Protein AF-A0A524JFC4-F1 (afdb_monomer_lite)

Secondary structure (DSSP, 8-state):
------EE-S-SS--HHHHHHHHHTT--EEEESS---S-SSS--HHHHHHHHHHHHHTT-EEEEE----GGGTHHHHHT-TTHHHHHHHHHHHHHHHHHH-

Foldseek 3Di:
DPDDADEDEDAQDDDPVSLVVCVVVVHQEYEHEQHPFDDQAAHALVRLLVVQVVSVVSRHGYDYYHDHDCSLQVCLVVVHPCVVVSVVRVVNNVVSNVVSD

pLDDT: mean 96.41, std 6.62, range [46.03, 98.81]

Structure (mmCIF, N/CA/C/O backbone):
data_AF-A0A524JFC4-F1
#
_entry.id   AF-A0A524JFC4-F1
#
loop_
_atom_site.group_PDB
_atom_site.id
_atom_site.type_symbol
_atom_site.label_atom_id
_atom_site.label_alt_id
_atom_site.label_comp_id
_atom_site.label_asym_id
_atom_site.label_entity_id
_atom_site.label_seq_i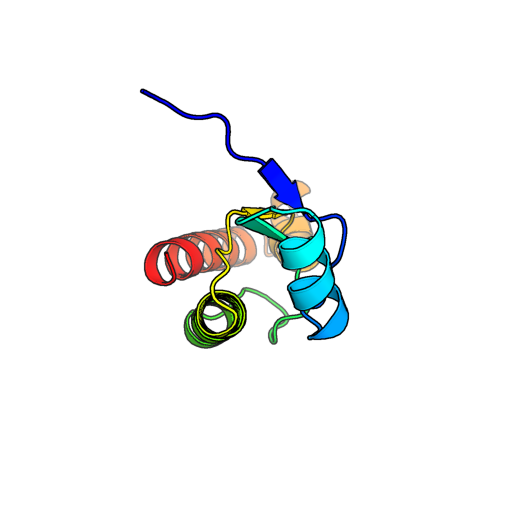d
_atom_site.pdbx_PDB_ins_code
_atom_site.Cartn_x
_atom_site.Cartn_y
_atom_site.Cartn_z
_atom_site.occupancy
_atom_site.B_iso_or_equiv
_atom_site.auth_seq_id
_atom_site.auth_comp_id
_atom_site.auth_asym_id
_atom_site.auth_atom_id
_atom_site.pdbx_PDB_model_num
ATOM 1 N N . MET A 1 1 ? -27.712 -6.456 5.011 1.00 46.03 1 MET A N 1
ATOM 2 C CA . MET A 1 1 ? -27.765 -5.046 4.560 1.00 46.03 1 MET A CA 1
ATOM 3 C C . MET A 1 1 ? -26.368 -4.642 4.116 1.00 46.03 1 MET A C 1
ATOM 5 O O . MET A 1 1 ? -25.469 -4.704 4.945 1.00 46.03 1 MET A O 1
ATOM 9 N N . ASN A 1 2 ? -26.165 -4.260 2.850 1.00 58.72 2 ASN A N 1
ATOM 10 C CA . ASN A 1 2 ? -24.901 -3.639 2.440 1.00 58.72 2 ASN A CA 1
ATOM 11 C C . ASN A 1 2 ? -24.839 -2.239 3.056 1.00 58.72 2 ASN A C 1
ATOM 13 O O . ASN A 1 2 ? -25.584 -1.346 2.660 1.00 58.72 2 ASN A O 1
ATOM 17 N N . LYS A 1 3 ? -24.006 -2.084 4.086 1.00 85.44 3 LYS A N 1
ATOM 18 C CA . LYS A 1 3 ? -23.795 -0.821 4.794 1.00 85.44 3 LYS A CA 1
ATOM 19 C C . LYS A 1 3 ? -22.713 -0.034 4.050 1.00 85.44 3 LYS A C 1
ATOM 21 O O . LYS A 1 3 ? -21.662 -0.596 3.748 1.00 85.44 3 LYS A O 1
ATOM 26 N N . MET A 1 4 ? -22.978 1.238 3.743 1.00 92.12 4 MET A N 1
ATOM 27 C CA . MET A 1 4 ? -21.974 2.150 3.184 1.00 92.12 4 MET A CA 1
ATOM 28 C C . MET A 1 4 ? -20.748 2.188 4.105 1.00 92.12 4 MET A C 1
ATOM 30 O O . MET A 1 4 ? -20.893 2.256 5.327 1.00 92.12 4 MET A O 1
ATOM 34 N N . ARG A 1 5 ? -19.555 2.113 3.512 1.00 93.75 5 ARG A N 1
ATOM 35 C CA . ARG A 1 5 ? -18.277 2.132 4.223 1.00 93.75 5 ARG A CA 1
ATOM 36 C C . ARG A 1 5 ? -17.619 3.491 4.036 1.00 93.75 5 ARG A C 1
ATOM 38 O O . ARG A 1 5 ? -17.386 3.903 2.905 1.00 93.75 5 ARG A O 1
ATOM 45 N N . LEU A 1 6 ? -17.359 4.173 5.14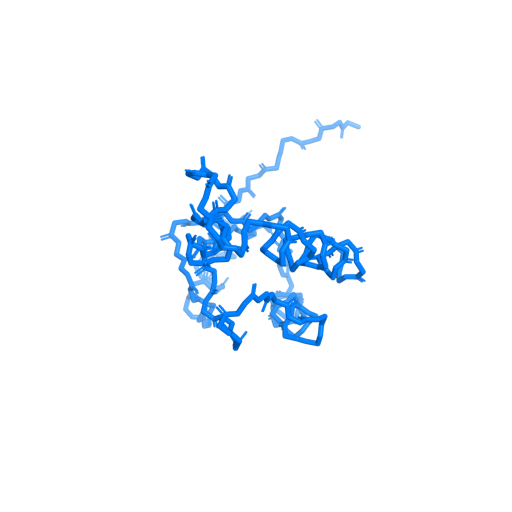4 1.00 95.12 6 LEU A N 1
ATOM 46 C CA . LEU A 1 6 ? -16.604 5.421 5.165 1.00 95.12 6 LEU A CA 1
ATOM 47 C C . LEU A 1 6 ? -15.138 5.094 5.427 1.00 95.12 6 LEU A C 1
ATOM 49 O O . LEU A 1 6 ? -14.857 4.228 6.258 1.00 95.12 6 LEU A O 1
ATOM 53 N N . ALA A 1 7 ? -14.238 5.799 4.747 1.00 96.75 7 ALA A N 1
ATOM 54 C CA . ALA A 1 7 ? -12.801 5.689 4.943 1.00 96.75 7 ALA A CA 1
ATOM 55 C C . ALA A 1 7 ? -12.180 7.071 5.146 1.00 96.75 7 ALA A C 1
ATOM 57 O O . ALA A 1 7 ? -12.590 8.037 4.501 1.00 96.75 7 ALA A O 1
ATOM 58 N N . LEU A 1 8 ? -11.187 7.153 6.028 1.00 97.56 8 LEU A N 1
ATOM 59 C CA . LEU A 1 8 ? -10.332 8.324 6.164 1.00 97.56 8 LEU A CA 1
ATOM 60 C C . LEU A 1 8 ? -9.084 8.108 5.301 1.00 97.56 8 LEU A C 1
ATOM 62 O O . LEU A 1 8 ? -8.467 7.046 5.363 1.00 97.56 8 LEU A O 1
ATOM 66 N N . GLY A 1 9 ? -8.716 9.104 4.500 1.00 95.44 9 GLY A N 1
ATOM 67 C CA . GLY A 1 9 ? -7.588 9.009 3.572 1.00 95.44 9 GLY A CA 1
ATOM 68 C C . GLY A 1 9 ? -6.934 10.357 3.295 1.00 95.44 9 GLY A C 1
ATOM 69 O O . GLY A 1 9 ? -6.997 11.244 4.145 1.00 95.44 9 GLY A O 1
ATOM 70 N N . GLN A 1 10 ? -6.334 10.517 2.109 1.00 92.69 10 GLN A N 1
ATOM 71 C CA . GLN A 1 10 ? -5.538 11.699 1.717 1.00 92.69 10 GLN A CA 1
ATOM 72 C C . GLN A 1 10 ? -4.185 11.824 2.450 1.00 92.69 10 GLN A C 1
ATOM 74 O O . GLN A 1 10 ? -3.727 12.921 2.769 1.00 92.69 10 GLN A O 1
ATOM 79 N N . PHE A 1 11 ? -3.514 10.700 2.726 1.00 94.94 11 PHE A N 1
ATOM 80 C CA . PHE A 1 11 ? -2.154 10.680 3.283 1.00 94.94 11 PHE A CA 1
ATOM 81 C C . PHE A 1 11 ? -1.373 9.420 2.895 1.00 94.94 11 PHE A C 1
ATOM 83 O O . PHE A 1 11 ? -1.950 8.371 2.640 1.00 94.94 11 PHE A O 1
ATOM 90 N N . ASN A 1 12 ? -0.042 9.513 2.899 1.00 96.44 12 ASN A N 1
ATOM 91 C CA . ASN A 1 12 ? 0.882 8.451 2.472 1.00 96.44 12 ASN A CA 1
ATOM 92 C C . ASN A 1 12 ? 1.616 7.737 3.622 1.00 96.44 12 ASN A C 1
ATOM 94 O O . ASN A 1 12 ? 2.443 6.857 3.388 1.00 96.44 12 ASN A O 1
ATOM 98 N N . GLU A 1 13 ? 1.332 8.120 4.865 1.00 96.00 13 GLU A N 1
ATOM 99 C CA . GLU A 1 13 ? 2.004 7.609 6.060 1.00 96.00 13 GLU A CA 1
ATOM 100 C C . GLU A 1 13 ? 0.990 7.320 7.158 1.00 96.00 13 GLU A C 1
ATOM 102 O O . GLU A 1 13 ? 0.116 8.148 7.446 1.00 96.00 13 GLU A O 1
ATOM 107 N N . VAL A 1 14 ? 1.161 6.161 7.790 1.00 96.06 14 VAL A N 1
ATOM 108 C CA . VAL A 1 14 ? 0.386 5.712 8.944 1.00 96.06 14 VAL A CA 1
ATOM 109 C C . VAL A 1 14 ? 1.063 6.219 10.211 1.00 96.06 14 VAL A C 1
ATOM 111 O O . VAL A 1 14 ? 2.164 5.790 10.549 1.00 96.06 14 VAL A O 1
ATOM 114 N N . THR A 1 15 ? 0.392 7.120 10.921 1.00 97.25 15 THR A N 1
ATOM 115 C CA . THR A 1 15 ? 0.827 7.621 12.229 1.00 97.25 15 THR A CA 1
ATOM 116 C C . THR A 1 15 ? -0.251 7.350 13.265 1.00 97.25 15 THR A C 1
ATOM 118 O O . THR A 1 15 ? -1.436 7.275 12.933 1.00 97.25 15 THR A O 1
ATOM 121 N N . ASP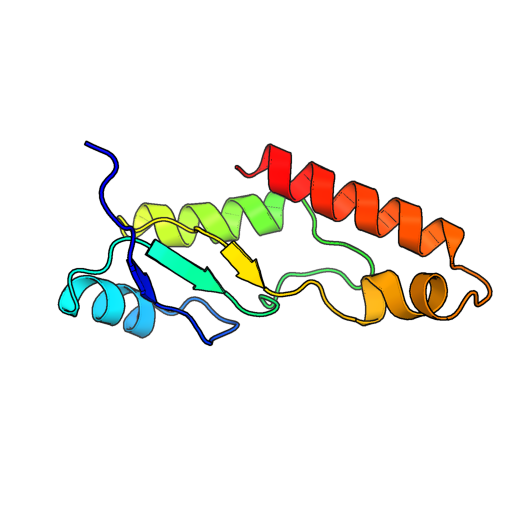 A 1 16 ? 0.148 7.231 14.527 1.00 97.94 16 ASP A N 1
ATOM 122 C CA . ASP A 1 16 ? -0.786 6.913 15.609 1.00 97.94 16 ASP A CA 1
ATOM 123 C C . ASP A 1 16 ? -1.850 8.011 15.758 1.00 97.94 16 ASP A C 1
ATOM 125 O O . ASP A 1 16 ? -3.022 7.707 15.949 1.00 97.94 16 ASP A O 1
ATOM 129 N N . GLU A 1 17 ? -1.473 9.276 15.553 1.00 97.88 17 GLU A N 1
ATOM 130 C CA . GLU A 1 17 ? -2.394 10.419 15.524 1.00 97.88 17 GLU A CA 1
ATOM 131 C C . GLU A 1 17 ? -3.509 10.247 14.480 1.00 97.88 17 GLU A C 1
ATOM 133 O O . GLU A 1 17 ? -4.685 10.392 14.807 1.00 97.88 17 GLU A O 1
ATOM 138 N N . LYS A 1 18 ? -3.170 9.860 13.241 1.00 97.44 18 LYS A N 1
ATOM 139 C CA . LYS A 1 18 ? -4.159 9.647 12.169 1.00 97.44 18 LYS A CA 1
ATOM 140 C C . LYS A 1 18 ? -5.091 8.477 12.474 1.00 97.44 18 LYS A C 1
ATOM 142 O O . LYS A 1 18 ? -6.290 8.563 12.214 1.00 97.44 18 LYS A O 1
ATOM 147 N N . LEU A 1 19 ? -4.554 7.392 13.036 1.00 97.94 19 LEU A N 1
ATOM 148 C CA . LEU A 1 19 ? -5.348 6.220 13.414 1.00 97.94 19 LEU A CA 1
ATOM 149 C C . LEU A 1 19 ? -6.303 6.550 14.572 1.00 97.94 19 LEU A C 1
ATOM 151 O O . LEU A 1 19 ? -7.473 6.172 14.532 1.00 97.94 19 LEU A O 1
ATOM 155 N N . GLN A 1 20 ? -5.848 7.301 15.579 1.00 98.12 20 GLN A N 1
ATOM 156 C CA . GLN A 1 20 ? -6.724 7.771 16.656 1.00 98.12 20 GLN A CA 1
ATOM 157 C C . GLN A 1 20 ? -7.789 8.740 16.139 1.00 98.12 20 GLN A C 1
ATOM 159 O O . GLN A 1 20 ? -8.954 8.622 16.514 1.00 98.12 20 GLN A O 1
ATOM 164 N N . PHE A 1 21 ? -7.429 9.645 15.228 1.00 97.81 21 PHE A N 1
ATOM 165 C CA . PHE A 1 21 ? -8.380 10.571 14.624 1.00 97.81 21 PHE A CA 1
ATOM 166 C C . PHE A 1 21 ? -9.476 9.844 13.826 1.00 97.81 21 PHE A C 1
ATOM 168 O O . PHE A 1 21 ? -10.657 10.140 13.997 1.00 97.81 21 PHE A O 1
ATOM 175 N N . ALA A 1 22 ? -9.127 8.820 13.035 1.00 97.81 22 ALA A N 1
ATOM 176 C CA . ALA A 1 22 ? -10.115 7.993 12.332 1.00 97.81 22 ALA A CA 1
ATOM 177 C C . ALA A 1 22 ? -11.138 7.361 13.293 1.00 97.81 22 ALA A C 1
ATOM 179 O O . ALA A 1 22 ? -12.345 7.416 13.047 1.00 97.81 22 ALA A O 1
ATOM 180 N N . LYS A 1 23 ? -10.670 6.841 14.436 1.00 97.12 23 LYS A N 1
ATOM 181 C CA . LYS A 1 23 ? -11.547 6.297 15.483 1.00 97.12 23 LYS A CA 1
ATOM 182 C C . LYS A 1 23 ? -12.465 7.347 16.091 1.00 97.12 23 LYS A C 1
ATOM 184 O O . LYS A 1 23 ? -13.643 7.066 16.293 1.00 97.12 23 LYS A O 1
ATOM 189 N N . GLN A 1 24 ? -11.948 8.541 16.375 1.00 97.88 24 GLN A N 1
ATOM 190 C CA . GLN A 1 24 ? -12.739 9.648 16.925 1.00 97.88 24 GLN A CA 1
ATOM 191 C C . GLN A 1 24 ? -13.864 10.075 15.974 1.00 97.88 24 GLN A C 1
ATOM 193 O O . GLN A 1 24 ? -14.946 10.434 16.429 1.00 97.88 24 GLN A O 1
ATOM 198 N N . LEU A 1 25 ? -13.641 9.970 14.661 1.00 97.31 25 LEU A N 1
ATOM 199 C CA . LEU A 1 25 ? -14.662 10.207 13.638 1.00 97.31 25 LEU A CA 1
ATOM 200 C C . LEU A 1 25 ? -15.671 9.052 13.489 1.00 97.31 25 LEU A C 1
ATOM 202 O O . LEU A 1 25 ? -16.620 9.168 12.715 1.00 97.31 25 LEU A O 1
ATOM 206 N N . GLY A 1 26 ? -15.478 7.928 14.187 1.00 96.44 26 GLY A N 1
ATOM 207 C CA . GLY A 1 26 ? -16.293 6.723 14.019 1.00 96.44 26 GLY A CA 1
ATOM 208 C C . GLY A 1 26 ? -16.062 6.011 12.680 1.00 96.44 26 GLY A C 1
ATOM 209 O O . GLY A 1 26 ? -16.921 5.253 12.226 1.00 96.44 26 GLY A O 1
ATOM 210 N N . VAL A 1 27 ? -14.920 6.260 12.034 1.00 96.81 27 VAL A N 1
ATOM 211 C CA . VAL A 1 27 ? -14.553 5.698 10.732 1.00 96.81 27 VAL A CA 1
ATOM 212 C C . VAL A 1 27 ? -13.685 4.459 10.940 1.00 96.81 27 VAL A C 1
ATOM 214 O O . VAL A 1 27 ? -12.672 4.509 11.630 1.00 96.81 27 VAL A O 1
ATOM 217 N N . GLY A 1 28 ? -14.088 3.334 10.344 1.00 96.44 28 GLY A N 1
ATOM 218 C CA . GLY A 1 28 ? -13.398 2.047 10.512 1.00 96.44 28 GLY A CA 1
ATOM 219 C C . GLY A 1 28 ? -12.352 1.731 9.443 1.00 96.44 28 GLY A C 1
ATOM 220 O O . GLY A 1 28 ? -11.573 0.797 9.619 1.00 96.44 28 GLY A O 1
ATOM 221 N N . ASP A 1 29 ? -12.336 2.479 8.339 1.00 97.75 29 ASP A N 1
ATOM 222 C CA . ASP A 1 29 ? -11.496 2.181 7.182 1.00 97.75 29 ASP A CA 1
ATOM 223 C C . ASP A 1 29 ? -10.469 3.290 6.913 1.00 97.75 29 ASP A C 1
ATOM 225 O O . ASP A 1 29 ? -10.750 4.476 7.085 1.00 97.75 29 ASP A O 1
ATOM 229 N N . ILE A 1 30 ? -9.283 2.896 6.456 1.00 98.31 30 ILE A N 1
ATOM 230 C CA . ILE A 1 30 ? -8.169 3.771 6.088 1.00 98.31 30 ILE A CA 1
ATOM 231 C C . ILE A 1 30 ? -7.823 3.569 4.616 1.00 98.31 30 ILE A C 1
ATOM 233 O O . ILE A 1 30 ? -7.653 2.437 4.159 1.00 98.31 30 ILE A O 1
ATOM 237 N N . GLN A 1 31 ? -7.679 4.670 3.889 1.00 97.69 31 GLN A N 1
ATOM 238 C CA . GLN A 1 31 ? -7.110 4.713 2.547 1.00 97.69 31 GLN A CA 1
ATOM 239 C C . GLN A 1 31 ? -5.748 5.413 2.609 1.00 97.69 31 GLN A C 1
ATOM 241 O O . GLN A 1 31 ? -5.598 6.415 3.303 1.00 97.69 31 GLN A O 1
ATOM 246 N N . LEU A 1 32 ? -4.750 4.888 1.896 1.00 98.06 32 LEU A N 1
ATOM 247 C CA . LEU A 1 32 ? -3.419 5.496 1.829 1.00 98.06 32 LEU A CA 1
ATOM 248 C C . LEU A 1 32 ? -3.050 5.875 0.410 1.00 98.06 32 LEU A C 1
ATOM 250 O O . LEU A 1 32 ? -3.184 5.061 -0.506 1.00 98.06 32 LEU A O 1
ATOM 254 N N . ASN A 1 33 ? -2.525 7.085 0.232 1.00 97.25 33 ASN A N 1
ATOM 255 C CA . ASN A 1 33 ? -2.039 7.525 -1.059 1.00 97.25 33 ASN A CA 1
ATOM 256 C C . ASN A 1 33 ? -0.581 7.185 -1.248 1.00 97.25 33 ASN A C 1
ATOM 258 O O . ASN A 1 33 ? 0.229 7.703 -0.497 1.00 97.25 33 ASN A O 1
ATOM 262 N N . THR A 1 34 ? -0.242 6.364 -2.243 1.00 96.88 34 THR A N 1
ATOM 263 C CA . THR A 1 34 ? 1.154 6.038 -2.584 1.00 96.88 34 THR A CA 1
ATOM 264 C C . THR A 1 34 ? 2.012 5.847 -1.330 1.00 96.88 34 THR A C 1
ATOM 266 O O . THR A 1 34 ? 2.918 6.651 -1.080 1.00 96.88 34 THR A O 1
ATOM 269 N N . PRO A 1 35 ? 1.659 4.866 -0.469 1.00 97.00 35 PRO A N 1
ATOM 270 C CA . PRO A 1 35 ? 2.310 4.699 0.819 1.00 97.00 35 PRO A CA 1
ATOM 271 C C . PRO A 1 35 ? 3.821 4.576 0.645 1.00 97.00 35 PRO A C 1
ATOM 273 O O . PRO A 1 35 ? 4.305 3.936 -0.294 1.00 97.00 35 PRO A O 1
ATOM 276 N N . LYS A 1 36 ? 4.565 5.186 1.569 1.00 94.50 36 LYS A N 1
ATOM 277 C CA . LYS A 1 36 ? 6.029 5.118 1.585 1.00 94.50 36 LYS A CA 1
ATOM 278 C C . LYS A 1 36 ? 6.480 3.735 2.057 1.00 94.50 36 LYS A C 1
ATOM 280 O O . LYS A 1 36 ? 6.738 3.529 3.240 1.00 94.50 36 LYS A O 1
ATOM 285 N N . LEU A 1 37 ? 6.535 2.792 1.125 1.00 96.44 37 LEU A N 1
ATOM 286 C CA . LEU A 1 37 ? 7.079 1.453 1.327 1.00 96.44 37 LEU A CA 1
ATOM 287 C C . LEU A 1 37 ? 8.481 1.351 0.707 1.00 96.44 37 LEU A C 1
ATOM 289 O O . LEU A 1 37 ? 8.783 2.109 -0.220 1.00 96.44 37 LEU A O 1
ATOM 293 N N . PRO A 1 38 ? 9.339 0.443 1.200 1.00 95.75 38 PRO A N 1
ATOM 294 C CA . PRO A 1 38 ? 10.622 0.145 0.571 1.00 95.75 38 PRO A CA 1
ATOM 295 C C . PRO A 1 38 ? 10.486 -0.308 -0.893 1.00 95.75 38 PRO A C 1
ATOM 297 O O . PRO A 1 38 ? 9.456 -0.845 -1.303 1.00 95.75 38 PRO A O 1
ATOM 300 N N . GLY A 1 39 ? 11.570 -0.139 -1.656 1.00 90.50 39 GLY A N 1
ATOM 301 C CA . GLY A 1 39 ? 11.710 -0.651 -3.022 1.00 90.50 39 GLY A CA 1
ATOM 302 C C . GLY A 1 39 ? 11.527 0.398 -4.124 1.00 90.50 39 GLY A C 1
ATOM 303 O O . GLY A 1 39 ? 10.684 1.286 -4.044 1.00 90.50 39 GLY A O 1
ATOM 304 N N . ASP A 1 40 ? 12.317 0.262 -5.196 1.00 94.00 40 ASP A N 1
ATOM 305 C CA . ASP A 1 40 ? 12.342 1.219 -6.318 1.00 94.00 40 ASP A CA 1
ATOM 306 C C . ASP A 1 40 ? 11.551 0.758 -7.551 1.00 94.00 40 ASP A C 1
ATOM 308 O O . ASP A 1 40 ? 11.306 1.551 -8.464 1.00 94.00 40 ASP A O 1
ATOM 312 N N . LYS A 1 41 ? 11.178 -0.528 -7.605 1.00 97.62 41 LYS A N 1
ATOM 313 C CA . LYS A 1 41 ? 10.569 -1.156 -8.793 1.00 97.62 41 LYS A CA 1
ATOM 314 C C . LYS A 1 41 ? 9.172 -1.726 -8.559 1.00 97.62 41 LYS A C 1
ATOM 316 O O . LYS A 1 41 ? 8.370 -1.740 -9.485 1.00 97.62 41 LYS A O 1
ATOM 321 N N . GLN A 1 42 ? 8.903 -2.226 -7.358 1.00 98.31 42 GLN A N 1
ATOM 322 C CA . GLN A 1 42 ? 7.646 -2.863 -6.969 1.00 98.31 42 GLN A CA 1
ATOM 323 C C . GLN A 1 42 ? 7.486 -2.807 -5.447 1.00 98.31 42 GLN A C 1
ATOM 325 O O . GLN A 1 42 ? 8.464 -2.569 -4.737 1.00 98.31 42 GLN A O 1
ATOM 330 N N . TRP A 1 43 ? 6.279 -3.077 -4.949 1.00 98.50 43 TRP A N 1
ATOM 331 C CA . TRP A 1 43 ? 6.064 -3.339 -3.524 1.00 98.50 43 TRP A CA 1
ATOM 332 C C . TRP A 1 43 ? 6.225 -4.821 -3.195 1.00 98.50 43 TRP A C 1
ATOM 334 O O . TRP A 1 43 ? 5.670 -5.688 -3.881 1.00 98.50 43 TRP A O 1
ATOM 344 N N . GLU A 1 44 ? 6.928 -5.107 -2.102 1.00 98.56 44 GLU A N 1
ATOM 345 C CA . GLU A 1 44 ? 7.097 -6.464 -1.598 1.00 98.56 44 GLU A CA 1
ATOM 346 C C . GLU A 1 44 ? 5.953 -6.883 -0.673 1.00 98.56 44 GLU A C 1
ATOM 348 O O . GLU A 1 44 ? 5.342 -6.079 0.035 1.00 98.56 44 GLU A O 1
ATOM 353 N N . PHE A 1 45 ? 5.666 -8.186 -0.667 1.00 98.62 45 PHE A N 1
ATOM 354 C CA . PHE A 1 45 ? 4.591 -8.763 0.141 1.00 98.62 45 PHE A CA 1
ATOM 355 C C . PHE A 1 45 ? 4.734 -8.438 1.634 1.00 98.62 45 PHE A C 1
ATOM 357 O O . PHE A 1 45 ? 3.751 -8.066 2.270 1.00 98.62 45 PHE A O 1
ATOM 364 N N . MET A 1 46 ? 5.944 -8.563 2.189 1.00 98.56 46 MET A N 1
ATOM 365 C CA . MET A 1 46 ? 6.164 -8.337 3.620 1.00 98.56 46 MET A CA 1
ATOM 366 C C . MET A 1 46 ? 5.923 -6.880 4.019 1.00 98.56 46 MET A C 1
ATOM 368 O O . MET A 1 46 ? 5.318 -6.643 5.061 1.00 98.56 46 MET A O 1
ATOM 372 N N . ASP A 1 47 ? 6.310 -5.918 3.179 1.00 98.44 47 ASP A N 1
ATOM 373 C CA . ASP A 1 47 ? 6.092 -4.493 3.446 1.00 98.44 47 ASP A CA 1
ATOM 374 C C . ASP A 1 47 ? 4.597 -4.143 3.437 1.00 98.44 47 ASP A C 1
ATOM 376 O O . ASP A 1 47 ? 4.105 -3.437 4.320 1.00 98.44 47 ASP A O 1
ATOM 380 N N . LEU A 1 48 ? 3.846 -4.704 2.482 1.00 98.56 48 LEU A N 1
ATOM 381 C CA . LEU A 1 48 ? 2.389 -4.564 2.407 1.00 98.56 48 LEU A CA 1
ATOM 382 C C . LEU A 1 48 ? 1.685 -5.221 3.599 1.00 98.56 48 LEU A C 1
ATOM 384 O O . LEU A 1 48 ? 0.775 -4.631 4.183 1.00 98.56 48 LEU A O 1
ATOM 388 N N . LEU A 1 49 ? 2.122 -6.422 3.986 1.00 98.62 49 LEU A N 1
ATOM 389 C CA . LEU A 1 49 ? 1.590 -7.132 5.144 1.00 98.62 49 LEU A CA 1
ATOM 390 C C . LEU A 1 49 ? 1.828 -6.333 6.428 1.00 98.62 49 LEU A C 1
ATOM 392 O O . LEU A 1 49 ? 0.901 -6.147 7.206 1.00 98.62 49 LEU A O 1
ATOM 396 N N . MET A 1 50 ? 3.040 -5.815 6.636 1.00 98.50 50 MET A N 1
ATOM 397 C CA . MET A 1 50 ? 3.365 -4.990 7.803 1.00 98.50 50 MET A CA 1
ATOM 398 C C . MET A 1 50 ? 2.541 -3.701 7.844 1.00 98.50 50 MET A C 1
ATOM 400 O O . MET A 1 50 ? 2.050 -3.321 8.909 1.00 98.50 50 MET A O 1
ATOM 404 N N . LEU A 1 51 ? 2.347 -3.046 6.695 1.00 98.31 51 LEU A N 1
ATOM 405 C CA . LEU A 1 51 ? 1.496 -1.862 6.585 1.00 98.31 51 LEU A CA 1
ATOM 406 C C . LEU A 1 51 ? 0.051 -2.164 6.999 1.00 98.31 51 LEU A C 1
ATOM 408 O O . LEU A 1 51 ? -0.524 -1.425 7.803 1.00 98.31 51 LEU A O 1
ATOM 412 N N . ARG A 1 52 ? -0.527 -3.248 6.468 1.00 98.38 52 ARG A N 1
ATOM 413 C CA . ARG A 1 52 ? -1.886 -3.688 6.802 1.00 98.38 52 ARG A CA 1
ATOM 414 C C . ARG A 1 52 ? -1.998 -4.023 8.288 1.00 98.38 52 ARG A C 1
ATOM 416 O O . ARG A 1 52 ? -2.866 -3.469 8.958 1.00 98.38 52 ARG A O 1
ATOM 423 N N . THR A 1 53 ? -1.085 -4.846 8.808 1.00 98.44 53 THR A N 1
ATOM 424 C CA . THR A 1 53 ? -1.062 -5.265 10.216 1.00 98.44 53 THR A CA 1
ATOM 425 C C . THR A 1 53 ? -0.989 -4.067 11.156 1.00 98.44 53 THR A C 1
ATOM 427 O O . THR A 1 53 ? -1.745 -4.017 12.113 1.00 98.44 53 THR A O 1
ATOM 430 N N . ARG A 1 54 ? -0.190 -3.031 10.854 1.00 98.19 54 ARG A N 1
ATOM 431 C CA . ARG A 1 54 ? -0.147 -1.810 11.682 1.00 98.19 54 ARG A CA 1
ATOM 432 C C . ARG A 1 54 ? -1.518 -1.132 11.820 1.00 98.19 54 ARG A C 1
ATOM 434 O O . ARG A 1 54 ? -1.843 -0.598 12.878 1.00 98.19 54 ARG A O 1
ATOM 441 N N . ILE A 1 55 ? -2.305 -1.102 10.745 1.00 98.44 55 ILE A N 1
ATOM 442 C CA . ILE A 1 55 ? -3.650 -0.509 10.747 1.00 98.44 55 ILE A CA 1
ATOM 443 C C . ILE A 1 55 ? -4.636 -1.426 11.490 1.00 98.44 55 ILE A C 1
ATOM 445 O O . ILE A 1 55 ? -5.460 -0.938 12.266 1.00 98.44 55 ILE A O 1
ATOM 449 N N . GLU A 1 56 ? -4.522 -2.741 11.292 1.00 98.44 56 GLU A N 1
ATOM 450 C CA . GLU A 1 56 ? -5.346 -3.761 11.956 1.00 98.44 56 GLU A CA 1
ATOM 451 C C . GLU A 1 56 ? -5.094 -3.848 13.465 1.00 98.44 56 GLU A C 1
ATOM 453 O O . GLU A 1 56 ? -6.050 -3.963 14.230 1.00 98.44 56 GLU A O 1
ATOM 458 N N . ASP A 1 57 ? -3.846 -3.703 13.914 1.00 98.44 57 ASP A N 1
ATOM 459 C CA . ASP A 1 57 ? -3.468 -3.650 15.333 1.00 98.44 57 ASP A CA 1
ATOM 460 C C . ASP A 1 57 ? -4.092 -2.436 16.033 1.00 98.44 57 ASP A C 1
ATOM 462 O O . ASP A 1 57 ? -4.415 -2.468 17.223 1.00 98.44 57 ASP A O 1
ATOM 466 N N . ALA A 1 58 ? -4.342 -1.361 15.282 1.00 98.06 58 ALA A N 1
ATOM 467 C CA . ALA A 1 58 ? -5.124 -0.234 15.756 1.00 98.06 58 ALA A CA 1
ATOM 468 C C . ALA A 1 58 ? -6.639 -0.485 15.681 1.00 98.06 58 ALA A C 1
ATOM 470 O O . ALA A 1 58 ? -7.396 0.422 15.990 1.00 98.06 58 ALA A O 1
ATOM 471 N N . GLY A 1 59 ? -7.133 -1.665 15.316 1.00 98.06 59 GLY A N 1
ATOM 472 C CA . GLY A 1 59 ? -8.567 -1.964 15.213 1.00 98.06 59 GLY A CA 1
ATOM 473 C C . GLY A 1 59 ? -9.277 -1.244 14.061 1.00 98.06 59 GLY A C 1
ATOM 474 O O . GLY A 1 59 ? -10.488 -1.030 14.124 1.00 98.06 59 GLY A O 1
ATOM 475 N N . LEU A 1 60 ? -8.527 -0.830 13.041 1.00 98.38 60 LEU A N 1
ATOM 476 C CA . LEU A 1 60 ? -9.027 -0.248 11.796 1.00 98.38 60 LEU A CA 1
ATOM 477 C C . LEU A 1 60 ? -8.768 -1.225 10.642 1.00 98.38 60 LEU A C 1
ATOM 479 O O . LEU A 1 60 ? -8.171 -2.282 10.827 1.00 98.38 60 LEU A O 1
ATOM 483 N N . ARG A 1 61 ? -9.201 -0.882 9.430 1.00 98.12 61 ARG A N 1
ATOM 484 C CA . ARG A 1 61 ? -8.970 -1.699 8.233 1.00 98.12 61 ARG A CA 1
ATOM 485 C C . ARG A 1 61 ? -8.364 -0.878 7.113 1.00 98.12 61 ARG A C 1
ATOM 487 O O . ARG A 1 61 ? -8.908 0.156 6.737 1.00 98.12 61 ARG A O 1
ATOM 494 N N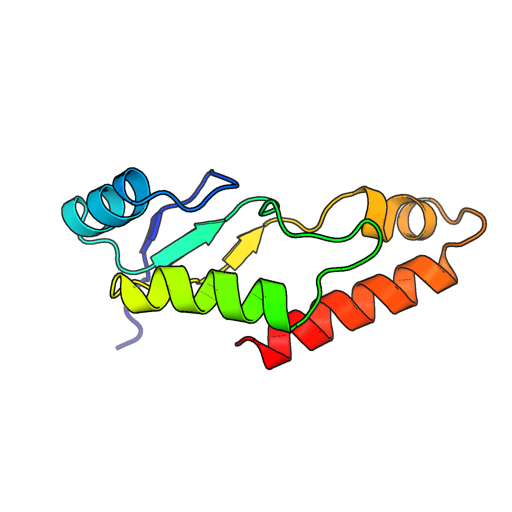 . LEU A 1 62 ? -7.285 -1.373 6.518 1.00 98.00 62 LEU A N 1
ATOM 495 C CA . LEU A 1 62 ? -6.802 -0.845 5.247 1.00 98.00 62 LEU A CA 1
ATOM 496 C C . LEU A 1 62 ? -7.800 -1.232 4.147 1.00 98.00 62 LEU A C 1
ATOM 498 O O . LEU A 1 62 ? -8.037 -2.417 3.933 1.00 98.00 62 LEU A O 1
ATOM 502 N N . ILE A 1 63 ? -8.427 -0.254 3.487 1.00 96.81 63 ILE A N 1
ATOM 503 C CA . ILE A 1 63 ? -9.413 -0.522 2.425 1.00 96.81 63 ILE A CA 1
ATOM 504 C C . ILE A 1 63 ? -8.869 -0.282 1.021 1.00 96.81 63 ILE A C 1
ATOM 506 O O . ILE A 1 63 ? -9.329 -0.914 0.076 1.00 96.81 63 ILE A O 1
ATOM 510 N N . ALA A 1 64 ? -7.918 0.635 0.861 1.00 96.69 64 ALA A N 1
ATOM 511 C CA . ALA A 1 64 ? -7.392 0.971 -0.453 1.00 96.69 64 ALA A CA 1
ATOM 512 C C . ALA A 1 64 ? -5.994 1.585 -0.376 1.00 96.69 64 ALA A C 1
ATOM 514 O O . ALA A 1 64 ? -5.674 2.337 0.549 1.00 96.69 64 ALA A O 1
ATOM 515 N N . LEU A 1 65 ? -5.203 1.301 -1.411 1.00 97.50 65 LEU A N 1
ATOM 516 C CA . LEU A 1 65 ? -3.960 1.990 -1.740 1.00 97.50 65 LEU A CA 1
ATOM 517 C C . LEU A 1 65 ? -4.169 2.763 -3.048 1.00 97.50 65 LEU A C 1
ATOM 519 O O . LEU A 1 65 ? -4.592 2.178 -4.041 1.00 97.50 65 LEU A O 1
ATOM 523 N N . GLU A 1 66 ? -3.890 4.067 -3.046 1.00 94.44 66 GLU A N 1
ATOM 524 C CA . GLU A 1 66 ? -4.1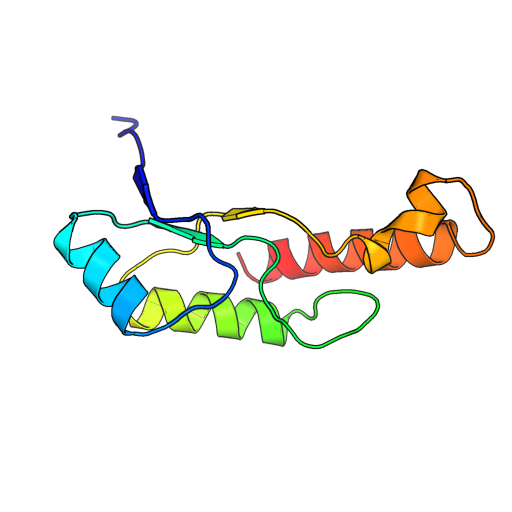71 4.972 -4.173 1.00 94.44 66 GLU A CA 1
ATOM 525 C C . GLU A 1 66 ? -3.089 6.065 -4.304 1.00 94.44 66 GLU A C 1
ATOM 527 O O . GLU A 1 66 ? -3.207 7.163 -3.784 1.00 94.44 66 GLU A O 1
ATOM 532 N N . ASN A 1 67 ? -1.976 5.867 -4.988 1.00 95.69 67 ASN A N 1
ATOM 533 C CA . ASN A 1 67 ? -1.778 4.969 -6.115 1.00 95.69 67 ASN A CA 1
ATOM 534 C C . ASN A 1 67 ? -0.487 4.172 -5.927 1.00 95.69 67 ASN A C 1
ATOM 536 O O . ASN A 1 67 ? 0.153 4.237 -4.883 1.00 95.69 67 ASN A O 1
ATOM 540 N N . VAL A 1 68 ? -0.078 3.419 -6.939 1.00 96.38 68 VAL A N 1
ATOM 541 C CA . VAL A 1 68 ? 1.302 2.927 -7.018 1.00 96.38 68 VAL A CA 1
ATOM 542 C C . VAL A 1 68 ? 2.256 4.063 -7.440 1.00 96.38 68 VAL A C 1
ATOM 544 O O . VAL A 1 68 ? 1.836 4.973 -8.166 1.00 96.38 68 VAL A O 1
ATOM 547 N N . PRO A 1 69 ? 3.537 4.041 -7.027 1.00 97.19 69 PRO A N 1
ATOM 548 C CA . PRO A 1 69 ? 4.535 5.009 -7.477 1.00 97.19 69 PRO A CA 1
ATOM 549 C C . PRO A 1 69 ? 4.676 5.049 -9.008 1.00 97.19 69 PRO A C 1
ATOM 551 O O . PRO A 1 69 ? 4.766 4.014 -9.664 1.00 97.19 69 PRO A O 1
ATOM 554 N N . VAL A 1 70 ? 4.723 6.248 -9.602 1.00 97.25 70 VAL A N 1
ATOM 555 C CA . VAL A 1 70 ? 4.780 6.430 -11.073 1.00 97.25 70 VAL A CA 1
ATOM 556 C C . VAL A 1 70 ? 6.021 5.779 -11.693 1.00 97.25 70 VAL A C 1
ATOM 558 O O . VAL A 1 70 ? 5.959 5.218 -12.787 1.00 97.25 70 VAL A O 1
ATOM 561 N N . ASN A 1 71 ? 7.149 5.791 -10.980 1.00 96.88 71 ASN A N 1
ATOM 562 C CA . ASN A 1 71 ? 8.386 5.137 -11.406 1.00 96.88 71 ASN A CA 1
ATOM 563 C C . ASN A 1 71 ? 8.245 3.617 -11.584 1.00 96.88 71 ASN A C 1
ATOM 565 O O . ASN A 1 71 ? 9.066 3.043 -12.296 1.00 96.88 71 ASN A O 1
ATOM 569 N N . PHE A 1 72 ? 7.214 2.976 -11.023 1.00 98.00 72 PHE A N 1
ATOM 570 C CA . PHE A 1 72 ? 6.968 1.549 -11.245 1.00 98.00 72 PHE A CA 1
ATOM 571 C C . PHE A 1 72 ? 6.458 1.254 -12.664 1.00 98.00 72 PHE A C 1
ATOM 573 O O . PHE A 1 72 ? 6.669 0.150 -13.151 1.00 98.00 72 PHE A O 1
ATOM 580 N N . TYR A 1 73 ? 5.826 2.217 -13.354 1.00 97.69 73 TYR A N 1
ATOM 581 C CA . TYR A 1 73 ? 5.119 1.949 -14.619 1.00 97.69 73 TYR A CA 1
ATOM 582 C C . TYR A 1 73 ? 5.279 3.009 -15.724 1.00 97.69 73 TYR A C 1
ATOM 584 O O . TYR A 1 73 ? 4.697 2.863 -16.798 1.00 97.69 73 TYR A O 1
ATOM 592 N N . ILE A 1 74 ? 6.071 4.068 -15.518 1.00 98.50 74 ILE A N 1
ATOM 593 C CA . ILE A 1 74 ? 6.228 5.156 -16.502 1.00 98.50 74 ILE A CA 1
ATOM 594 C C . ILE A 1 74 ? 6.760 4.708 -17.879 1.00 98.50 74 ILE A C 1
ATOM 596 O O . ILE A 1 74 ? 6.323 5.223 -18.904 1.00 98.50 74 ILE A O 1
ATOM 600 N N . LYS A 1 75 ? 7.673 3.734 -17.941 1.00 98.69 75 LYS A N 1
ATOM 601 C CA . LYS A 1 75 ? 8.186 3.170 -19.200 1.00 98.69 75 LYS A CA 1
ATOM 602 C C . LYS A 1 75 ? 7.122 2.338 -19.902 1.00 98.69 75 LYS A C 1
ATOM 604 O O . LYS A 1 75 ? 7.010 2.439 -21.117 1.00 98.69 75 LYS A O 1
ATOM 609 N N . ALA A 1 76 ? 6.335 1.565 -19.152 1.00 98.44 76 ALA A N 1
ATOM 610 C CA . ALA A 1 76 ? 5.200 0.830 -19.703 1.00 98.44 76 ALA A CA 1
ATOM 611 C C . ALA A 1 76 ? 4.133 1.786 -20.263 1.00 98.44 76 ALA A C 1
ATOM 613 O O . ALA A 1 76 ? 3.678 1.607 -21.388 1.00 98.44 76 ALA A O 1
ATOM 614 N N . MET A 1 77 ? 3.807 2.856 -19.528 1.00 98.38 77 MET A N 1
ATOM 615 C CA . MET A 1 77 ? 2.865 3.894 -19.966 1.00 98.38 77 MET A CA 1
ATOM 616 C C . MET A 1 77 ? 3.298 4.569 -21.274 1.00 98.38 77 MET A C 1
ATOM 618 O O . MET A 1 77 ? 2.463 4.843 -22.132 1.00 98.38 77 MET A O 1
ATOM 622 N N . LEU A 1 78 ? 4.594 4.861 -21.415 1.00 98.56 78 LEU A N 1
ATOM 623 C CA . LEU A 1 78 ? 5.147 5.619 -22.540 1.00 98.56 78 LEU A CA 1
ATOM 624 C C . LEU A 1 78 ? 5.747 4.739 -23.650 1.00 98.56 78 LEU A C 1
ATOM 626 O O . LEU A 1 78 ? 6.321 5.273 -24.595 1.00 98.56 78 LEU A O 1
ATOM 630 N N . ASN A 1 79 ? 5.637 3.411 -23.540 1.00 98.19 79 ASN A N 1
ATOM 631 C CA . ASN A 1 79 ? 6.247 2.442 -24.456 1.00 98.19 79 ASN A CA 1
ATOM 632 C C . ASN A 1 79 ? 7.769 2.650 -24.660 1.00 98.19 79 ASN A C 1
ATOM 634 O O . ASN A 1 79 ? 8.280 2.659 -25.780 1.00 98.19 79 ASN A O 1
ATOM 638 N N . LEU A 1 80 ? 8.502 2.862 -23.563 1.00 98.62 80 LEU A N 1
ATOM 639 C CA . LEU A 1 80 ? 9.956 3.061 -23.559 1.00 98.62 80 LEU A CA 1
ATOM 640 C C . LEU A 1 80 ? 10.714 1.737 -23.335 1.00 98.62 80 LEU A C 1
ATOM 642 O O . LEU A 1 80 ? 10.150 0.788 -22.783 1.00 98.62 80 LEU A O 1
ATOM 646 N N . PRO A 1 81 ? 12.022 1.662 -23.661 1.00 98.75 81 PRO A N 1
ATOM 647 C CA . PRO A 1 81 ? 12.853 0.516 -23.295 1.00 98.75 81 PRO A CA 1
ATOM 648 C C . PRO A 1 81 ? 12.768 0.188 -21.794 1.00 98.75 81 PRO A C 1
ATOM 650 O O . PRO A 1 81 ? 13.015 1.043 -20.939 1.00 98.75 81 PRO A O 1
ATOM 653 N N . GLY A 1 82 ? 12.418 -1.063 -21.479 1.00 98.38 82 GLY A N 1
ATOM 654 C CA . GLY A 1 82 ? 12.112 -1.529 -20.118 1.00 98.38 82 GLY A CA 1
ATOM 655 C C . GLY A 1 82 ? 10.620 -1.522 -19.755 1.00 98.38 82 GLY A C 1
ATOM 656 O O . GLY A 1 82 ? 10.293 -1.733 -18.591 1.00 98.38 82 GLY A O 1
ATOM 657 N N . ALA A 1 83 ? 9.721 -1.284 -20.719 1.00 98.69 83 ALA A N 1
ATOM 658 C CA . ALA A 1 83 ? 8.272 -1.406 -20.541 1.00 98.69 83 ALA A CA 1
ATOM 659 C C . ALA A 1 83 ? 7.856 -2.794 -20.023 1.00 98.69 83 ALA A C 1
ATOM 661 O O . ALA A 1 83 ? 7.167 -2.875 -19.012 1.00 98.69 83 ALA A O 1
ATOM 662 N N . GLU A 1 84 ? 8.331 -3.872 -20.655 1.00 98.75 84 GLU A N 1
ATOM 663 C CA . GLU A 1 84 ? 8.007 -5.252 -20.254 1.00 98.75 84 GLU A CA 1
ATOM 664 C C . GLU A 1 84 ? 8.482 -5.582 -18.828 1.00 98.75 84 GLU A C 1
ATOM 666 O O . GLU A 1 84 ? 7.733 -6.162 -18.047 1.00 98.75 84 GLU A O 1
ATOM 671 N N . GLU A 1 85 ? 9.683 -5.132 -18.441 1.00 98.56 85 GLU A N 1
ATOM 672 C CA . GLU A 1 85 ? 10.194 -5.288 -17.066 1.00 98.56 85 GLU A CA 1
ATOM 673 C C . GLU A 1 85 ? 9.272 -4.582 -16.054 1.00 98.56 85 GLU A C 1
ATOM 675 O O . GLU A 1 85 ? 8.931 -5.134 -15.009 1.00 98.56 85 GLU A O 1
ATOM 680 N N . GLN A 1 86 ? 8.811 -3.367 -16.370 1.00 98.69 86 GLN A N 1
ATOM 681 C CA . GLN A 1 86 ? 7.862 -2.651 -15.516 1.00 98.69 86 GLN A CA 1
ATOM 682 C C . GLN A 1 86 ? 6.484 -3.314 -15.462 1.00 98.69 86 GLN A C 1
ATOM 684 O O . GLN A 1 86 ? 5.865 -3.327 -14.399 1.00 98.69 86 GLN A O 1
ATOM 689 N N . LEU A 1 87 ? 6.002 -3.892 -16.565 1.00 98.75 87 LEU A N 1
ATOM 690 C CA . LEU A 1 87 ? 4.755 -4.659 -16.572 1.00 98.75 87 LEU A CA 1
ATOM 691 C C . LEU A 1 87 ? 4.849 -5.880 -15.647 1.00 98.75 87 LEU A C 1
ATOM 693 O O . LEU A 1 87 ? 3.916 -6.135 -14.881 1.00 98.75 87 LEU A O 1
ATOM 697 N N . GLU A 1 88 ? 5.979 -6.591 -15.649 1.00 98.75 88 GLU A N 1
ATOM 698 C CA . GLU A 1 88 ? 6.219 -7.712 -14.736 1.00 98.75 88 GLU A CA 1
ATOM 699 C C . GLU A 1 88 ? 6.236 -7.262 -13.265 1.00 98.75 88 GLU A C 1
ATOM 701 O O . GLU A 1 88 ? 5.534 -7.839 -12.428 1.00 98.75 88 GLU A O 1
ATOM 706 N N . HIS A 1 89 ? 6.962 -6.188 -12.948 1.00 98.69 89 HIS A N 1
ATOM 707 C CA . HIS A 1 89 ? 7.012 -5.615 -11.600 1.00 98.69 89 HIS A CA 1
ATOM 708 C C . HIS A 1 89 ? 5.652 -5.092 -11.110 1.00 98.69 89 HIS A C 1
ATOM 710 O O . HIS A 1 89 ? 5.279 -5.285 -9.947 1.00 98.69 89 HIS A O 1
ATOM 716 N N . MET A 1 90 ? 4.859 -4.489 -11.994 1.00 98.44 90 MET A N 1
ATOM 717 C CA . MET A 1 90 ? 3.492 -4.069 -11.688 1.00 98.44 90 MET A CA 1
ATOM 718 C C . MET A 1 90 ? 2.568 -5.259 -11.435 1.00 98.44 90 MET A C 1
ATOM 720 O O . MET A 1 90 ? 1.806 -5.249 -10.465 1.00 98.44 90 MET A O 1
ATOM 724 N N . ALA A 1 91 ? 2.662 -6.317 -12.244 1.00 98.69 91 ALA A N 1
ATOM 725 C CA . ALA A 1 91 ? 1.923 -7.552 -12.000 1.00 98.69 91 ALA A CA 1
ATOM 726 C C . ALA A 1 91 ? 2.308 -8.175 -10.648 1.00 98.69 91 ALA A C 1
ATOM 728 O O . ALA A 1 91 ? 1.437 -8.647 -9.916 1.00 98.69 91 ALA A O 1
ATOM 729 N N . ASN A 1 92 ? 3.590 -8.135 -10.276 1.00 98.75 92 ASN A N 1
ATOM 730 C CA . ASN A 1 92 ? 4.053 -8.591 -8.966 1.00 98.75 92 ASN A CA 1
ATOM 731 C C . ASN A 1 92 ? 3.528 -7.717 -7.823 1.00 98.75 92 ASN A C 1
ATOM 733 O O . ASN A 1 92 ? 3.067 -8.269 -6.828 1.00 98.75 92 ASN A O 1
ATOM 737 N N . THR A 1 93 ? 3.495 -6.391 -7.986 1.00 98.56 93 THR A N 1
ATOM 738 C CA . THR A 1 93 ? 2.871 -5.469 -7.020 1.00 98.56 93 THR A CA 1
ATOM 739 C C . THR A 1 93 ? 1.407 -5.843 -6.780 1.00 98.56 93 THR A C 1
ATOM 741 O O . THR A 1 93 ? 1.005 -6.032 -5.635 1.00 98.56 93 THR A O 1
ATOM 744 N N . ILE A 1 94 ? 0.624 -6.059 -7.845 1.00 98.44 94 ILE A N 1
ATOM 745 C CA . ILE A 1 94 ? -0.789 -6.468 -7.744 1.00 98.44 94 ILE A CA 1
ATOM 746 C C . ILE A 1 94 ? -0.928 -7.834 -7.054 1.00 98.44 94 ILE A C 1
ATOM 748 O O . ILE A 1 94 ? -1.772 -8.001 -6.173 1.00 98.44 94 ILE A O 1
ATOM 752 N N . ARG A 1 95 ? -0.092 -8.820 -7.410 1.00 98.81 95 ARG A N 1
ATOM 753 C CA . ARG A 1 95 ? -0.090 -10.144 -6.757 1.00 98.81 95 ARG A CA 1
ATOM 754 C C . ARG A 1 95 ? 0.258 -10.045 -5.274 1.00 98.81 95 ARG A C 1
ATOM 756 O O . ARG A 1 95 ? -0.358 -10.733 -4.467 1.00 98.81 95 ARG A O 1
ATOM 763 N N . ASN A 1 96 ? 1.235 -9.219 -4.914 1.00 98.75 96 ASN A N 1
ATOM 764 C CA . ASN A 1 96 ? 1.656 -9.023 -3.531 1.00 98.75 96 ASN A CA 1
ATOM 765 C C . ASN A 1 96 ? 0.579 -8.302 -2.716 1.00 98.75 96 ASN A C 1
ATOM 767 O O . ASN A 1 96 ? 0.321 -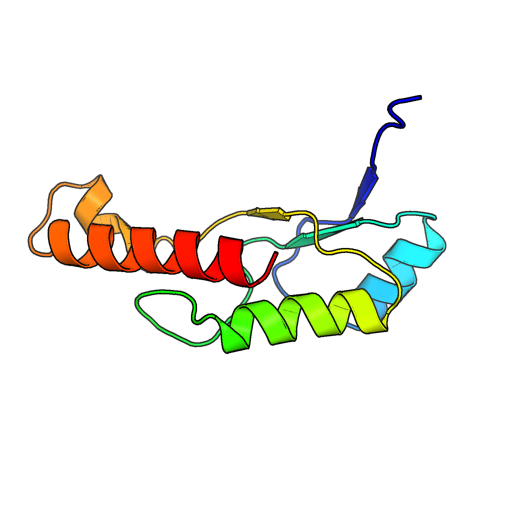8.723 -1.591 1.00 98.75 96 ASN A O 1
ATOM 771 N N . MET A 1 97 ? -0.107 -7.311 -3.299 1.00 98.19 97 MET A N 1
ATOM 772 C CA . MET A 1 97 ? -1.305 -6.706 -2.705 1.00 98.19 97 MET A CA 1
ATOM 773 C C . MET A 1 97 ? -2.366 -7.777 -2.446 1.00 98.19 97 MET A C 1
ATOM 775 O O . MET A 1 97 ? -2.755 -7.969 -1.305 1.00 98.19 97 MET A O 1
ATOM 779 N N . GLY A 1 98 ? -2.726 -8.577 -3.456 1.00 98.25 98 GLY A N 1
ATOM 780 C CA . GLY A 1 98 ? -3.722 -9.643 -3.292 1.00 98.25 98 GLY A CA 1
ATOM 781 C C . GLY A 1 98 ? -3.344 -10.722 -2.266 1.00 98.25 98 GLY A C 1
ATOM 782 O O . GLY A 1 98 ? -4.222 -11.276 -1.612 1.00 98.25 98 GLY A O 1
ATOM 783 N N . LYS A 1 99 ? -2.049 -11.023 -2.088 1.00 98.50 99 LYS A N 1
ATOM 784 C CA . LYS A 1 99 ? -1.568 -11.911 -1.011 1.00 98.50 99 LYS A CA 1
ATOM 785 C C . LYS A 1 99 ? -1.671 -11.257 0.367 1.00 98.50 99 LYS A C 1
ATOM 787 O O . LYS A 1 99 ? -1.892 -11.960 1.350 1.00 98.50 99 LYS A O 1
ATOM 792 N N . ALA A 1 100 ? -1.455 -9.945 0.447 1.00 98.06 100 ALA A N 1
ATOM 793 C CA . ALA A 1 100 ? -1.561 -9.181 1.681 1.00 98.06 100 ALA A CA 1
ATOM 794 C C . ALA A 1 100 ? -3.021 -8.907 2.080 1.00 98.06 100 ALA A C 1
ATOM 796 O O . ALA A 1 100 ? -3.252 -8.646 3.252 1.00 98.06 100 ALA A O 1
ATOM 797 N N . GLY A 1 101 ? -3.999 -9.039 1.181 1.00 92.94 101 GLY A N 1
ATOM 798 C CA . GLY A 1 101 ? -5.439 -8.905 1.467 1.00 92.94 101 GLY A CA 1
ATOM 799 C C . GLY A 1 101 ? -6.051 -7.650 0.866 1.00 92.94 101 GLY A C 1
ATOM 800 O O . GLY A 1 101 ? -7.137 -7.271 1.352 1.00 92.94 101 GLY A O 1
#

Radius of gyration: 15.23 Å; chains: 1; bounding box: 41×24×41 Å

Sequence (101 aa):
MNKMRLALGQFNEVTDEKLQFAKQLGVGDIQLNTPKLPGDKQWEFMDLLMLRTRIEDAGLRLIALENVPVNFYIKAMLNLPGAEEQLEHMANTIRNMGKAG